Protein AF-A0A2Z5R1P4-F1 (afdb_monomer_lite)

Organism: NCBI:txid172042

Sequence (99 aa):
MVATWLSPVLYSWALVRDTLYPWVFNLFMMNPLTVAVELFHYAFWHPTLTDHDKLAPTSQVVPHLFSFWTPVAIGVSLLTVLIGDFLFRKFEGNFAQEL

pLDDT: mean 91.29, std 9.05, range [55.59, 98.5]

Foldseek 3Di:
DVLCVLAQNPHALVCCCVVHDNVSSVVSLLALVNLVVLVCCVPPVLVVDDPVRCPDPRSDRPPCSPPPSNVSSVVSVVVVVVVVVVVCVVCVVCVVVPD

Structure (mmCIF, N/CA/C/O backbone):
data_AF-A0A2Z5R1P4-F1
#
_entry.id   AF-A0A2Z5R1P4-F1
#
loop_
_atom_site.group_PDB
_atom_site.id
_atom_site.type_symbol
_atom_site.label_atom_id
_atom_site.label_alt_id
_atom_site.label_comp_id
_atom_site.label_asym_id
_atom_site.label_entity_id
_atom_site.label_seq_id
_atom_site.pdbx_PDB_ins_code
_atom_site.Cartn_x
_atom_site.Cartn_y
_atom_site.Cartn_z
_atom_site.occupancy
_atom_site.B_iso_or_equiv
_atom_site.auth_seq_id
_atom_site.auth_comp_id
_atom_site.auth_asym_id
_atom_site.auth_atom_id
_atom_site.pdbx_PDB_model_num
ATOM 1 N N . MET A 1 1 ? 6.285 -9.827 12.040 1.00 55.94 1 MET A N 1
ATOM 2 C CA . MET A 1 1 ? 6.634 -10.834 11.014 1.00 55.94 1 MET A CA 1
ATOM 3 C C . MET A 1 1 ? 5.509 -11.108 10.017 1.00 55.94 1 MET A C 1
ATOM 5 O O . MET A 1 1 ? 5.825 -11.442 8.896 1.00 55.94 1 MET A O 1
ATOM 9 N N . VAL A 1 2 ? 4.217 -10.939 10.342 1.00 65.06 2 VAL A N 1
ATOM 10 C CA . VAL A 1 2 ? 3.127 -11.154 9.357 1.00 65.06 2 VAL A CA 1
ATOM 11 C C . VAL A 1 2 ? 3.074 -10.055 8.280 1.00 65.06 2 VAL A C 1
ATOM 13 O O . VAL A 1 2 ? 2.907 -10.351 7.102 1.00 65.06 2 VAL A O 1
ATOM 16 N N . ALA A 1 3 ? 3.304 -8.791 8.657 1.00 65.62 3 ALA A N 1
ATOM 17 C CA . ALA A 1 3 ? 3.248 -7.652 7.733 1.00 65.62 3 ALA A CA 1
ATOM 18 C C . ALA A 1 3 ? 4.257 -7.731 6.569 1.00 65.62 3 ALA A C 1
ATOM 20 O O . ALA A 1 3 ? 3.944 -7.299 5.468 1.00 65.62 3 ALA A O 1
ATOM 21 N N . THR A 1 4 ? 5.436 -8.328 6.780 1.00 74.31 4 THR A N 1
ATOM 22 C CA . THR A 1 4 ? 6.460 -8.494 5.731 1.00 74.31 4 THR A CA 1
ATOM 23 C C . THR A 1 4 ? 6.059 -9.493 4.649 1.00 74.31 4 THR A C 1
ATOM 25 O O . THR A 1 4 ? 6.607 -9.438 3.556 1.00 74.31 4 THR A O 1
ATOM 28 N N . TRP A 1 5 ? 5.120 -10.400 4.943 1.00 80.38 5 TRP A N 1
ATOM 29 C CA . TRP A 1 5 ? 4.602 -11.378 3.981 1.00 80.38 5 TRP A CA 1
ATOM 30 C C . TRP A 1 5 ? 3.279 -10.943 3.348 1.00 80.38 5 TRP A C 1
ATOM 32 O O . TRP A 1 5 ? 2.992 -11.351 2.230 1.00 80.38 5 TRP A O 1
ATOM 42 N N . LEU A 1 6 ? 2.487 -10.106 4.028 1.00 87.56 6 LEU A N 1
ATOM 43 C CA . LEU A 1 6 ? 1.230 -9.536 3.512 1.00 87.56 6 LEU A CA 1
ATOM 44 C C . LEU A 1 6 ? 1.430 -8.258 2.685 1.00 87.56 6 LEU A C 1
ATOM 46 O O . LEU A 1 6 ? 0.472 -7.551 2.378 1.00 87.56 6 LEU A O 1
ATOM 50 N N . SER A 1 7 ? 2.670 -7.905 2.379 1.00 93.12 7 SER A N 1
ATOM 51 C CA . SER A 1 7 ? 3.036 -6.779 1.523 1.00 93.12 7 SER A CA 1
ATOM 52 C C . SER A 1 7 ? 4.302 -7.159 0.753 1.00 93.12 7 SER A C 1
ATOM 54 O O . SER A 1 7 ? 5.051 -8.018 1.226 1.00 93.12 7 SER A O 1
ATOM 56 N N . PRO A 1 8 ? 4.555 -6.565 -0.422 1.00 93.06 8 PRO A N 1
ATOM 57 C CA . PRO A 1 8 ? 5.576 -7.035 -1.354 1.00 93.06 8 PRO A CA 1
ATOM 58 C C . PRO A 1 8 ? 6.975 -6.557 -0.938 1.00 93.06 8 PRO A C 1
ATOM 60 O O . PRO A 1 8 ? 7.672 -5.906 -1.693 1.00 93.06 8 PRO A O 1
ATOM 63 N N . VAL A 1 9 ? 7.400 -6.839 0.296 1.00 92.62 9 VAL A N 1
ATOM 64 C CA . VAL A 1 9 ? 8.709 -6.398 0.814 1.00 92.62 9 VAL A CA 1
ATOM 65 C C . VAL A 1 9 ? 9.834 -7.325 0.346 1.00 92.62 9 VAL A C 1
ATOM 67 O O . VAL A 1 9 ? 10.946 -6.880 0.089 1.00 92.62 9 VAL A O 1
ATOM 70 N N . LEU A 1 10 ? 9.553 -8.629 0.261 1.00 90.25 10 LEU A N 1
ATOM 71 C CA . LEU A 1 10 ? 10.541 -9.674 -0.053 1.00 90.25 10 LEU A CA 1
ATOM 72 C C . LEU A 1 10 ? 10.330 -10.313 -1.432 1.00 90.25 10 LEU A C 1
ATOM 74 O O . LEU A 1 10 ? 11.105 -11.171 -1.845 1.00 90.25 10 LEU A O 1
ATOM 78 N N . TYR A 1 11 ? 9.258 -9.936 -2.123 1.00 91.00 11 TYR A N 1
ATOM 79 C CA . TYR A 1 11 ? 8.863 -10.479 -3.416 1.00 91.00 11 TYR A CA 1
ATOM 80 C C . TYR A 1 11 ? 8.103 -9.409 -4.208 1.00 91.00 11 TYR A C 1
ATOM 82 O O . TYR A 1 11 ? 7.537 -8.488 -3.628 1.00 91.00 11 TYR A O 1
ATOM 90 N N . SER A 1 12 ? 8.065 -9.541 -5.535 1.00 92.06 12 SER A N 1
ATOM 91 C CA . SER A 1 12 ? 7.347 -8.598 -6.400 1.00 92.06 12 SER A CA 1
ATOM 92 C C . SER A 1 12 ? 5.830 -8.776 -6.299 1.00 92.06 12 SER A C 1
ATOM 94 O O . SER A 1 12 ? 5.332 -9.904 -6.307 1.00 92.06 12 SER A O 1
ATOM 96 N N . TRP A 1 13 ? 5.083 -7.669 -6.305 1.00 93.31 13 TRP A N 1
ATOM 97 C CA . TRP A 1 13 ? 3.618 -7.667 -6.385 1.00 93.31 13 TRP A CA 1
ATOM 98 C C . TRP A 1 13 ? 3.072 -8.506 -7.556 1.00 93.31 13 TRP A C 1
ATOM 100 O O . TRP A 1 13 ? 1.985 -9.079 -7.448 1.00 93.31 13 TRP A O 1
ATOM 110 N N . ALA A 1 14 ? 3.829 -8.619 -8.657 1.00 92.69 14 ALA A N 1
ATOM 111 C CA . ALA A 1 14 ? 3.449 -9.405 -9.828 1.00 92.69 14 ALA A CA 1
ATOM 112 C C . ALA A 1 14 ? 3.278 -10.892 -9.487 1.00 92.69 14 ALA A C 1
ATOM 114 O O . ALA A 1 14 ? 2.375 -11.536 -10.010 1.00 92.69 14 ALA A O 1
ATOM 115 N N . LEU A 1 15 ? 4.055 -11.421 -8.533 1.00 92.69 15 LEU A N 1
ATOM 116 C CA . LEU A 1 15 ? 3.934 -12.813 -8.099 1.00 92.69 15 LEU A CA 1
ATOM 117 C C . LEU A 1 15 ? 2.543 -13.104 -7.516 1.00 92.69 15 LEU A C 1
ATOM 119 O O . LEU A 1 15 ? 1.975 -14.160 -7.781 1.00 92.69 15 LEU A O 1
ATOM 123 N N . VAL A 1 16 ? 1.967 -12.157 -6.768 1.00 93.38 16 VAL A N 1
ATOM 124 C CA . VAL A 1 16 ? 0.610 -12.279 -6.208 1.00 93.38 16 VAL A CA 1
ATOM 125 C C . VAL A 1 16 ? -0.432 -12.247 -7.323 1.00 93.38 16 VAL A C 1
ATOM 127 O O . VAL A 1 16 ? -1.331 -13.085 -7.327 1.00 93.38 16 VAL A O 1
ATOM 130 N N . ARG A 1 17 ? -0.295 -11.318 -8.280 1.00 93.38 17 ARG A N 1
ATOM 131 C CA . ARG A 1 17 ? -1.184 -11.216 -9.450 1.00 93.38 17 ARG A CA 1
ATOM 132 C C . ARG A 1 17 ? -1.165 -12.496 -10.290 1.00 93.38 17 ARG A C 1
ATOM 134 O O . ARG A 1 17 ? -2.220 -12.937 -10.729 1.00 93.38 17 ARG A O 1
ATOM 141 N N . ASP A 1 18 ? 0.022 -13.055 -10.512 1.00 93.69 18 ASP A N 1
ATOM 142 C CA . ASP A 1 18 ? 0.237 -14.129 -11.485 1.00 93.69 18 ASP A CA 1
ATOM 143 C C . ASP A 1 18 ? 0.017 -15.528 -10.885 1.00 93.69 18 ASP A C 1
ATOM 145 O O . ASP A 1 18 ? -0.287 -16.469 -11.615 1.00 93.69 18 ASP A O 1
ATOM 149 N N . THR A 1 19 ? 0.141 -15.675 -9.560 1.00 94.56 19 THR A N 1
ATOM 150 C CA . THR A 1 19 ? 0.019 -16.978 -8.877 1.00 94.56 19 THR A CA 1
ATOM 151 C C . THR A 1 19 ? -1.349 -17.189 -8.226 1.00 94.56 19 THR A C 1
ATOM 153 O O . THR A 1 19 ? -1.788 -18.329 -8.077 1.00 94.56 19 THR A O 1
ATOM 156 N N . LEU A 1 20 ? -2.022 -16.118 -7.793 1.00 94.38 20 LEU A N 1
ATOM 157 C CA . LEU A 1 20 ? -3.271 -16.205 -7.031 1.00 94.38 20 LEU A CA 1
ATOM 158 C C . LEU A 1 20 ? -4.480 -15.739 -7.846 1.00 94.38 20 LEU A C 1
ATOM 160 O O . LEU A 1 20 ? -4.375 -15.220 -8.953 1.00 94.38 20 LEU A O 1
ATOM 164 N N . T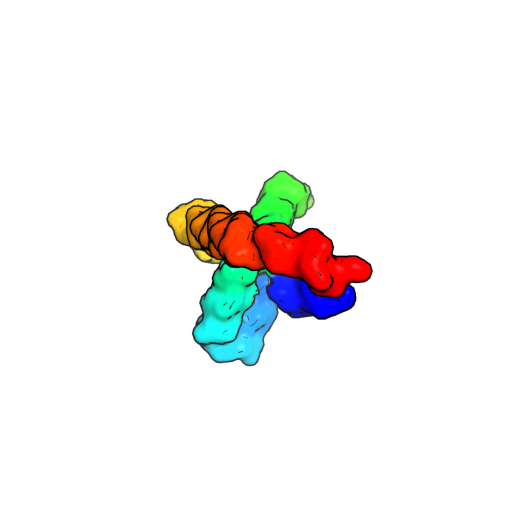YR A 1 21 ? -5.670 -15.927 -7.275 1.00 95.75 21 TYR A N 1
ATOM 165 C CA . TYR A 1 21 ? -6.908 -15.477 -7.899 1.00 95.75 21 TYR A CA 1
ATOM 166 C C . TYR A 1 21 ? -6.967 -13.941 -7.999 1.00 95.75 21 TYR A C 1
ATOM 168 O O . TYR A 1 21 ? -6.553 -13.257 -7.058 1.00 95.75 21 TYR A O 1
ATOM 176 N N . PRO A 1 22 ? -7.586 -13.371 -9.052 1.00 92.69 22 PRO A N 1
ATOM 177 C CA . PRO A 1 22 ? -7.620 -11.919 -9.265 1.00 92.69 22 PRO A CA 1
ATOM 178 C C . PRO A 1 22 ? -8.181 -11.102 -8.091 1.00 92.69 22 PRO A C 1
ATOM 180 O O . PRO A 1 22 ? -7.713 -10.003 -7.805 1.00 92.69 22 PRO A O 1
ATOM 183 N N . TRP A 1 23 ? -9.167 -11.639 -7.366 1.00 95.19 23 TRP A N 1
ATOM 184 C CA . TRP A 1 23 ? -9.744 -10.959 -6.203 1.00 95.19 23 TRP A CA 1
ATOM 185 C C . TRP A 1 23 ? -8.763 -10.858 -5.025 1.00 95.19 23 TRP A C 1
ATOM 187 O O . TRP A 1 23 ? -8.836 -9.901 -4.256 1.00 95.19 23 TRP A O 1
ATOM 197 N N . VAL A 1 24 ? -7.822 -11.803 -4.905 1.00 95.06 24 VAL A N 1
ATOM 198 C CA . VAL A 1 24 ? -6.789 -11.791 -3.859 1.00 95.06 24 VAL A CA 1
ATOM 199 C C . VAL A 1 24 ? -5.829 -10.633 -4.090 1.00 95.06 24 VAL A C 1
ATOM 201 O O . VAL A 1 24 ? -5.477 -9.941 -3.140 1.00 95.06 24 VAL A O 1
ATOM 204 N N . PHE A 1 25 ? -5.468 -10.364 -5.346 1.00 94.12 25 PHE A N 1
ATOM 205 C CA . PHE A 1 25 ? -4.646 -9.207 -5.691 1.00 94.12 25 PHE A CA 1
ATOM 206 C C . PHE A 1 25 ? -5.323 -7.883 -5.307 1.00 94.12 25 PHE A C 1
ATOM 208 O O . PHE A 1 25 ? -4.679 -6.995 -4.750 1.00 94.12 25 PHE A O 1
ATOM 215 N N . ASN A 1 26 ? -6.635 -7.763 -5.526 1.00 94.50 26 ASN A N 1
ATOM 216 C CA . ASN A 1 26 ? -7.371 -6.563 -5.127 1.00 94.50 26 ASN A CA 1
ATOM 217 C C . ASN A 1 26 ? -7.383 -6.378 -3.604 1.00 94.50 26 ASN A C 1
ATOM 219 O O . ASN A 1 26 ? -7.165 -5.269 -3.127 1.00 94.50 26 ASN A O 1
ATOM 223 N N . LEU A 1 27 ? -7.587 -7.448 -2.830 1.00 94.44 27 LEU A N 1
ATOM 224 C CA . LEU A 1 27 ? -7.491 -7.378 -1.366 1.00 94.44 27 LEU A CA 1
ATOM 225 C C . LEU A 1 27 ? -6.076 -7.046 -0.891 1.00 94.44 27 LEU A C 1
ATOM 227 O O . LEU A 1 27 ? -5.911 -6.282 0.057 1.00 94.44 27 LEU A O 1
ATOM 231 N N . PHE A 1 28 ? -5.066 -7.595 -1.560 1.00 94.19 28 PHE A N 1
ATOM 232 C CA . PHE A 1 28 ? -3.666 -7.294 -1.292 1.00 94.19 28 PHE A CA 1
ATOM 233 C C . PHE A 1 28 ? -3.380 -5.798 -1.481 1.00 94.19 28 PHE A C 1
ATOM 235 O O . PHE A 1 28 ? -2.817 -5.169 -0.593 1.00 94.19 28 PHE A O 1
ATOM 242 N N . MET A 1 29 ? -3.863 -5.196 -2.570 1.00 96.06 29 MET A N 1
ATOM 243 C CA . MET A 1 29 ? -3.709 -3.759 -2.829 1.00 96.06 29 MET A CA 1
ATOM 244 C C . MET A 1 29 ? -4.607 -2.859 -1.960 1.00 96.06 29 MET A C 1
ATOM 246 O O . MET A 1 29 ? -4.282 -1.693 -1.756 1.00 96.06 29 MET A O 1
ATOM 250 N N . MET A 1 30 ? -5.697 -3.380 -1.386 1.00 95.69 30 MET A N 1
ATOM 251 C CA . MET A 1 30 ? -6.506 -2.651 -0.393 1.00 95.69 30 MET A CA 1
ATOM 252 C C . MET A 1 30 ? -5.781 -2.448 0.946 1.00 95.69 30 MET A C 1
ATOM 254 O O . MET A 1 30 ? -6.185 -1.594 1.736 1.00 95.69 30 MET A O 1
ATOM 258 N N . ASN A 1 31 ? -4.716 -3.206 1.220 1.00 95.12 31 ASN A N 1
ATOM 259 C CA . ASN A 1 31 ? -3.860 -2.972 2.376 1.00 95.12 31 ASN A CA 1
ATOM 260 C C . ASN A 1 31 ? -3.018 -1.696 2.150 1.00 95.12 31 ASN A C 1
ATOM 262 O O . ASN A 1 31 ? -2.122 -1.706 1.301 1.00 95.12 31 ASN A O 1
ATOM 266 N N . PRO A 1 32 ? -3.211 -0.612 2.929 1.00 95.88 32 PRO A N 1
ATOM 267 C CA . PRO A 1 32 ? -2.481 0.638 2.713 1.00 95.88 32 PRO A CA 1
ATOM 268 C C . PRO A 1 32 ? -0.958 0.487 2.864 1.00 95.88 32 PRO A C 1
ATOM 270 O O . PRO A 1 32 ? -0.209 1.230 2.231 1.00 95.88 32 PRO A O 1
ATOM 273 N N . LEU A 1 33 ? -0.479 -0.505 3.628 1.00 95.44 33 LEU A N 1
ATOM 274 C CA . LEU A 1 33 ? 0.954 -0.810 3.720 1.00 95.44 33 LEU A CA 1
ATOM 275 C C . LEU A 1 33 ? 1.525 -1.350 2.405 1.00 95.44 33 LEU A C 1
ATOM 277 O O . LEU A 1 33 ? 2.659 -1.028 2.063 1.00 95.44 33 LEU A O 1
ATOM 281 N N . THR A 1 34 ? 0.750 -2.133 1.653 1.00 96.19 34 THR A N 1
ATOM 282 C CA . THR A 1 34 ? 1.176 -2.642 0.341 1.00 96.19 34 THR A CA 1
ATOM 283 C C . THR A 1 34 ? 1.385 -1.496 -0.639 1.00 96.19 34 THR A C 1
ATOM 285 O O . THR A 1 34 ? 2.435 -1.414 -1.271 1.00 96.19 34 THR A O 1
ATOM 288 N N . VAL A 1 35 ? 0.434 -0.562 -0.698 1.00 97.38 35 VAL A N 1
ATOM 289 C CA . VAL A 1 35 ? 0.548 0.625 -1.556 1.00 97.38 35 VAL A CA 1
ATOM 290 C C . VAL A 1 35 ? 1.720 1.507 -1.126 1.00 97.38 35 VAL A C 1
ATOM 292 O O . VAL A 1 35 ? 2.457 1.995 -1.979 1.00 97.38 35 VAL A O 1
ATOM 295 N N . ALA A 1 36 ? 1.947 1.672 0.181 1.00 96.81 36 ALA A N 1
ATOM 296 C CA . ALA A 1 36 ? 3.104 2.410 0.678 1.00 96.81 36 ALA A CA 1
ATOM 297 C C . ALA A 1 36 ? 4.426 1.784 0.203 1.00 96.81 36 ALA A C 1
ATOM 299 O O . ALA A 1 36 ? 5.262 2.496 -0.346 1.00 96.81 36 ALA A O 1
ATOM 300 N N . VAL A 1 37 ? 4.603 0.466 0.344 1.00 95.88 37 VAL A N 1
ATOM 301 C CA . VAL A 1 37 ? 5.812 -0.243 -0.119 1.00 95.88 37 VAL A CA 1
ATOM 302 C C . VAL A 1 37 ? 6.042 -0.038 -1.618 1.00 95.88 37 VAL A C 1
ATOM 304 O O . VAL A 1 37 ? 7.154 0.284 -2.027 1.00 95.88 37 VAL A O 1
ATOM 307 N N . GLU A 1 38 ? 4.995 -0.127 -2.434 1.00 96.38 38 GLU A N 1
ATOM 308 C CA . GLU A 1 38 ? 5.107 0.096 -3.881 1.00 96.38 38 GLU A CA 1
ATOM 309 C C . GLU A 1 38 ? 5.440 1.554 -4.237 1.00 96.38 38 GLU A C 1
ATOM 311 O O . GLU A 1 38 ? 6.211 1.809 -5.164 1.00 96.38 38 GLU A O 1
ATOM 316 N N . LEU A 1 39 ? 4.952 2.529 -3.464 1.00 97.50 39 LEU A N 1
ATOM 317 C CA . LEU A 1 39 ? 5.387 3.923 -3.596 1.00 97.50 39 LEU A CA 1
ATOM 318 C C . LEU A 1 39 ? 6.864 4.101 -3.221 1.00 97.50 39 LEU A C 1
ATOM 320 O O . LEU A 1 39 ? 7.558 4.876 -3.877 1.00 97.50 39 LEU A O 1
ATOM 324 N N . PHE A 1 40 ? 7.369 3.369 -2.223 1.00 96.19 40 PHE A N 1
ATOM 325 C CA . PHE A 1 40 ? 8.800 3.342 -1.904 1.00 96.19 40 PHE A CA 1
ATOM 326 C C . PHE A 1 40 ? 9.618 2.709 -3.036 1.00 96.19 40 PHE A C 1
ATOM 328 O O . PHE A 1 40 ? 10.634 3.281 -3.438 1.00 96.19 40 PHE A O 1
ATOM 335 N N . HIS A 1 41 ? 9.170 1.582 -3.595 1.00 94.75 41 HIS A N 1
ATOM 336 C CA . HIS A 1 41 ? 9.805 0.974 -4.766 1.00 94.75 41 HIS A CA 1
ATOM 337 C C . HIS A 1 41 ? 9.869 1.956 -5.933 1.00 94.75 41 HIS A C 1
ATOM 339 O O . HIS A 1 41 ? 10.929 2.131 -6.531 1.00 94.75 41 HIS A O 1
ATOM 345 N N . TYR A 1 42 ? 8.773 2.660 -6.213 1.00 95.62 42 TYR A N 1
ATOM 346 C CA . TYR A 1 42 ? 8.751 3.680 -7.252 1.00 95.62 42 TYR A CA 1
ATOM 347 C C . TYR A 1 42 ? 9.690 4.856 -6.949 1.00 95.62 42 TYR A C 1
ATOM 349 O O . TYR A 1 42 ? 10.444 5.276 -7.820 1.00 95.62 42 TYR A O 1
ATOM 357 N N . ALA A 1 43 ? 9.638 5.421 -5.742 1.00 96.69 43 ALA A N 1
ATOM 358 C CA . ALA A 1 43 ? 10.351 6.658 -5.432 1.00 96.69 43 ALA A CA 1
ATOM 359 C C . ALA A 1 43 ? 11.863 6.450 -5.286 1.00 96.69 43 ALA A C 1
ATOM 361 O O . ALA A 1 43 ? 12.638 7.318 -5.684 1.00 96.69 43 ALA A O 1
ATOM 362 N N . PHE A 1 44 ? 12.279 5.315 -4.721 1.00 95.38 44 PHE A N 1
ATOM 363 C CA . PHE A 1 44 ? 13.671 5.088 -4.338 1.00 95.38 44 PHE A CA 1
ATOM 364 C C . PHE A 1 44 ? 14.386 4.044 -5.199 1.00 95.38 44 PHE A C 1
ATOM 366 O O . PHE A 1 44 ? 15.561 4.238 -5.492 1.00 95.38 44 PHE A O 1
ATOM 373 N N . TRP A 1 45 ? 13.713 2.974 -5.641 1.00 91.56 45 TRP A N 1
ATOM 374 C CA . TRP A 1 45 ? 14.357 1.889 -6.402 1.00 91.56 45 TRP A CA 1
ATOM 375 C C . TRP A 1 45 ? 14.201 2.030 -7.912 1.00 91.56 45 TRP A C 1
ATOM 377 O O . TRP A 1 45 ? 15.155 1.830 -8.653 1.00 91.56 45 TRP A O 1
ATOM 387 N N . HIS A 1 46 ? 13.022 2.396 -8.403 1.00 93.62 46 HIS A N 1
ATOM 388 C CA . HIS A 1 46 ? 12.789 2.507 -9.841 1.00 93.62 46 HIS A CA 1
ATOM 389 C C . HIS A 1 46 ? 13.779 3.459 -10.557 1.00 93.62 46 HIS A C 1
ATOM 391 O O . HIS A 1 46 ? 14.215 3.128 -11.663 1.00 93.62 46 HIS A O 1
ATOM 397 N N . PRO A 1 47 ? 14.219 4.592 -9.964 1.00 94.56 47 PRO A N 1
ATOM 398 C CA . PRO A 1 47 ? 15.227 5.459 -10.576 1.00 94.56 47 PRO A CA 1
ATOM 399 C C . PRO A 1 47 ? 16.633 4.848 -10.647 1.00 94.56 47 PRO A C 1
ATOM 401 O O . PRO A 1 47 ? 17.451 5.332 -11.424 1.00 94.56 47 PRO A O 1
ATOM 404 N N . THR A 1 48 ? 16.935 3.809 -9.859 1.00 94.06 48 THR A N 1
ATOM 405 C CA . THR A 1 48 ? 18.254 3.152 -9.866 1.00 94.06 48 THR A CA 1
ATOM 406 C C . THR A 1 48 ? 18.379 2.083 -10.950 1.00 94.06 48 THR A C 1
ATOM 408 O O . THR A 1 48 ? 19.453 1.515 -11.120 1.00 94.06 48 THR A O 1
ATOM 411 N N . LEU A 1 49 ? 17.289 1.773 -11.655 1.00 93.12 49 LEU A N 1
ATOM 412 C CA . LEU A 1 49 ? 17.251 0.759 -12.704 1.00 93.12 49 LEU A CA 1
ATOM 413 C C . LEU A 1 49 ? 17.764 1.317 -14.033 1.00 93.12 49 LEU A C 1
ATOM 415 O O . LEU A 1 49 ? 17.399 2.428 -14.437 1.00 93.12 49 LEU A O 1
ATOM 419 N N . THR A 1 50 ? 18.546 0.515 -14.759 1.00 94.44 50 THR A N 1
ATOM 420 C CA . THR A 1 50 ? 18.864 0.822 -16.159 1.00 94.44 50 THR A CA 1
ATOM 421 C C . THR A 1 50 ? 17.615 0.679 -17.031 1.00 94.44 50 THR A C 1
ATOM 423 O O . THR A 1 50 ? 16.628 0.054 -16.639 1.00 94.44 50 THR A O 1
ATOM 426 N N . ASP A 1 51 ? 17.633 1.235 -18.244 1.00 90.88 51 ASP A N 1
ATOM 427 C CA . ASP A 1 51 ? 16.490 1.092 -19.156 1.00 90.88 51 ASP A CA 1
ATOM 428 C C . ASP A 1 51 ? 16.235 -0.364 -19.555 1.00 90.88 51 ASP A C 1
ATOM 430 O O . ASP A 1 51 ? 15.086 -0.749 -19.752 1.00 90.88 51 ASP A O 1
ATOM 434 N N . HIS A 1 52 ? 17.287 -1.187 -19.603 1.00 90.94 52 HIS A N 1
ATOM 435 C CA . HIS A 1 52 ? 17.151 -2.628 -19.790 1.00 90.94 52 HIS A CA 1
ATOM 436 C C . HIS A 1 52 ? 16.475 -3.289 -18.581 1.00 90.94 52 HIS A C 1
A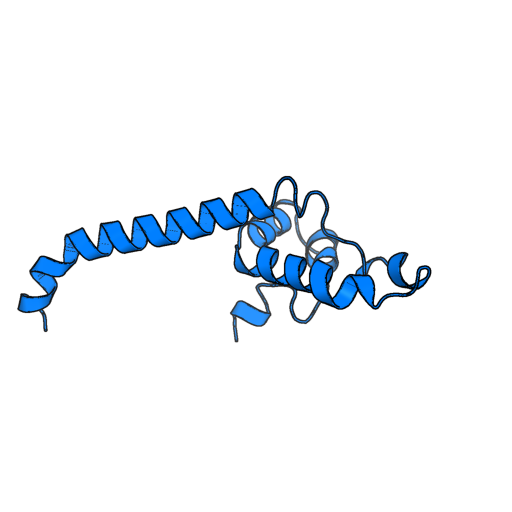TOM 438 O O . HIS A 1 52 ? 15.561 -4.092 -18.757 1.00 90.94 52 HIS A O 1
ATOM 444 N N . ASP A 1 53 ? 16.871 -2.924 -17.357 1.00 89.88 53 ASP A N 1
ATOM 445 C CA . ASP A 1 53 ? 16.307 -3.519 -16.141 1.00 89.88 53 ASP A CA 1
ATOM 446 C C . ASP A 1 53 ? 14.819 -3.218 -15.995 1.00 89.88 53 ASP A C 1
ATOM 448 O O . ASP A 1 53 ? 14.074 -4.100 -15.587 1.00 89.88 53 ASP A O 1
ATOM 452 N N . LYS A 1 54 ? 14.361 -2.024 -16.397 1.00 87.19 54 LYS A N 1
ATOM 453 C CA . LYS A 1 54 ? 12.938 -1.634 -16.356 1.00 87.19 54 LYS A CA 1
ATOM 454 C C . LYS A 1 54 ? 12.032 -2.538 -17.200 1.00 87.19 54 LYS A C 1
ATOM 456 O O . LYS A 1 54 ? 10.831 -2.592 -16.936 1.00 87.19 54 LYS A O 1
ATOM 461 N N . LEU A 1 55 ? 12.580 -3.246 -18.191 1.00 86.56 55 LEU A N 1
ATOM 462 C CA . LEU A 1 55 ? 11.834 -4.196 -19.023 1.00 86.56 55 LEU A CA 1
ATOM 463 C C . LEU A 1 55 ? 11.532 -5.510 -18.290 1.00 86.56 55 LEU A C 1
ATOM 465 O O . LEU A 1 55 ? 10.672 -6.272 -18.740 1.00 86.56 55 LEU A O 1
ATOM 469 N N . ALA A 1 56 ? 12.216 -5.794 -17.177 1.00 86.44 56 ALA A N 1
ATOM 470 C CA . ALA A 1 56 ? 11.975 -7.005 -16.413 1.00 86.44 56 ALA A CA 1
ATOM 471 C C . ALA A 1 56 ? 10.550 -7.001 -15.816 1.00 86.44 56 ALA A C 1
ATOM 473 O O . ALA A 1 56 ? 10.071 -5.978 -15.323 1.00 86.44 56 ALA A O 1
ATOM 474 N N . PRO A 1 57 ? 9.850 -8.149 -15.781 1.00 80.12 57 PRO A N 1
ATOM 475 C CA . PRO A 1 57 ? 8.527 -8.231 -15.158 1.00 80.12 57 PRO A CA 1
ATOM 476 C C . PRO A 1 57 ? 8.520 -7.805 -13.682 1.00 80.12 57 PRO A C 1
ATOM 478 O O . PRO A 1 57 ? 7.537 -7.260 -13.192 1.00 80.12 57 PRO A O 1
ATOM 481 N N . THR A 1 58 ? 9.632 -8.021 -12.975 1.00 81.38 58 THR A N 1
ATOM 482 C CA . THR A 1 58 ? 9.783 -7.733 -11.542 1.00 81.38 58 THR A CA 1
ATOM 483 C C . THR A 1 58 ? 9.964 -6.253 -11.218 1.00 81.38 58 THR A C 1
ATOM 485 O O . THR A 1 58 ? 9.737 -5.868 -10.075 1.00 81.38 58 THR A O 1
ATOM 488 N N . SER A 1 59 ? 10.372 -5.436 -12.191 1.00 84.38 59 SER A N 1
ATOM 489 C CA . SER A 1 59 ? 10.583 -3.989 -12.043 1.00 84.38 59 SER A CA 1
ATOM 490 C C . SER A 1 59 ? 9.388 -3.154 -12.496 1.00 84.38 59 SER A C 1
ATOM 492 O O . SER A 1 59 ? 9.456 -1.925 -12.479 1.00 84.38 59 SER A O 1
ATOM 494 N N . GLN A 1 60 ? 8.305 -3.797 -12.938 1.00 88.56 60 GLN A N 1
ATOM 495 C CA . GLN A 1 60 ? 7.112 -3.091 -13.382 1.00 88.56 60 GLN A CA 1
ATOM 496 C C . GLN A 1 60 ? 6.454 -2.359 -12.214 1.00 88.56 60 GLN A C 1
ATOM 498 O O . GLN A 1 60 ? 6.256 -2.917 -11.135 1.00 88.56 60 GLN A O 1
ATOM 503 N N . VAL A 1 61 ? 6.059 -1.113 -12.458 1.00 93.12 61 VAL A N 1
ATOM 504 C CA . VAL A 1 61 ? 5.238 -0.344 -11.521 1.00 93.12 61 VAL A CA 1
ATOM 505 C C . VAL A 1 61 ? 3.812 -0.888 -11.554 1.00 93.12 61 VAL A C 1
ATOM 507 O O . VAL A 1 61 ? 3.279 -1.178 -12.629 1.00 93.12 61 VAL A O 1
ATOM 510 N N . VAL A 1 62 ? 3.181 -1.001 -10.385 1.00 95.06 62 VAL A N 1
ATOM 511 C CA . VAL A 1 62 ? 1.778 -1.420 -10.279 1.00 95.06 62 VAL A CA 1
ATOM 512 C C . VAL A 1 62 ? 0.889 -0.534 -11.169 1.00 95.06 62 VAL A C 1
ATOM 514 O O . VAL A 1 62 ? 0.938 0.699 -11.065 1.00 95.06 62 VAL A O 1
ATOM 517 N N . PRO A 1 63 ? 0.035 -1.121 -12.026 1.00 94.56 63 PRO A N 1
ATOM 518 C CA . PRO A 1 63 ? -0.919 -0.360 -12.820 1.00 94.56 63 PRO A CA 1
ATOM 519 C C . PRO A 1 63 ? -1.807 0.521 -11.942 1.00 94.56 63 PRO A C 1
ATOM 521 O O . PRO A 1 63 ? -2.346 0.074 -10.931 1.00 94.56 63 PRO A O 1
ATOM 524 N N . HIS A 1 64 ? -1.978 1.780 -12.347 1.00 96.50 64 HIS A N 1
ATOM 525 C CA . HIS A 1 64 ? -2.788 2.765 -11.623 1.00 96.50 64 HIS A CA 1
ATOM 526 C C . HIS A 1 64 ? -2.352 3.010 -10.166 1.00 96.50 64 HIS A C 1
ATOM 528 O O . HIS A 1 64 ? -3.174 3.440 -9.354 1.00 96.50 64 HIS A O 1
ATOM 534 N N . LEU A 1 65 ? -1.070 2.784 -9.834 1.00 97.00 65 LEU A N 1
ATOM 535 C CA . LEU A 1 65 ? -0.525 3.034 -8.495 1.00 97.00 65 LEU A CA 1
ATOM 536 C C . LEU A 1 65 ? -0.908 4.432 -7.993 1.00 97.00 65 LEU A C 1
ATOM 538 O O . LEU A 1 65 ? -1.541 4.561 -6.955 1.00 97.00 65 LEU A O 1
ATOM 542 N N . PHE A 1 66 ? -0.622 5.469 -8.783 1.00 97.88 66 PHE A N 1
ATOM 543 C CA . PHE A 1 66 ? -0.910 6.856 -8.411 1.00 97.88 66 PHE A CA 1
ATOM 544 C C . PHE A 1 66 ? -2.374 7.254 -8.566 1.00 97.88 66 PHE A C 1
ATOM 546 O O . PHE A 1 66 ? -2.917 7.935 -7.702 1.00 97.88 66 PHE A O 1
ATOM 553 N N . SER A 1 67 ? -3.007 6.883 -9.682 1.00 97.94 67 SER A N 1
ATOM 554 C CA . SER A 1 67 ? -4.337 7.394 -10.029 1.00 97.94 67 SER A CA 1
ATOM 555 C C . SER A 1 67 ? -5.470 6.701 -9.279 1.00 97.94 67 SER A C 1
ATOM 557 O O . SER A 1 67 ? -6.540 7.289 -9.143 1.00 97.94 67 SER A O 1
ATOM 559 N N . PHE A 1 68 ? -5.255 5.474 -8.800 1.00 97.94 68 PHE A N 1
ATOM 560 C CA . PHE A 1 68 ? -6.289 4.675 -8.149 1.00 97.94 68 PHE A CA 1
ATOM 561 C C . PHE A 1 68 ? -5.858 4.187 -6.765 1.00 97.94 68 PHE A C 1
ATOM 563 O O . PHE A 1 68 ? -6.501 4.523 -5.770 1.00 97.94 68 PHE A O 1
ATOM 570 N N . TRP A 1 69 ? -4.751 3.449 -6.672 1.00 98.06 69 TRP A N 1
ATOM 571 C CA . TRP A 1 69 ? -4.384 2.770 -5.425 1.00 98.06 69 TRP A CA 1
ATOM 572 C C . TRP A 1 69 ? -3.909 3.7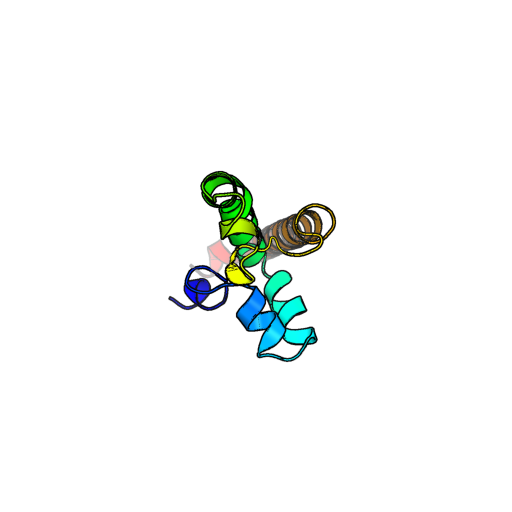19 -4.324 1.00 98.06 69 TRP A C 1
ATOM 574 O O . TRP A 1 69 ? -4.282 3.529 -3.169 1.00 98.06 69 TRP A O 1
ATOM 584 N N . THR A 1 70 ? -3.167 4.778 -4.654 1.00 98.38 70 THR A N 1
ATOM 585 C CA . THR A 1 70 ? -2.750 5.794 -3.676 1.00 98.38 70 THR A CA 1
ATOM 586 C C . THR A 1 70 ? -3.950 6.503 -3.033 1.00 98.38 70 THR A C 1
ATOM 588 O O . THR A 1 70 ? -4.024 6.513 -1.802 1.00 98.38 70 THR A O 1
ATOM 591 N N . PRO A 1 71 ? -4.933 7.037 -3.790 1.00 98.38 71 PRO A N 1
ATOM 592 C CA . PRO A 1 71 ? -6.168 7.562 -3.206 1.00 98.38 71 PRO A CA 1
ATOM 593 C C . PRO A 1 71 ? -6.915 6.553 -2.326 1.00 98.38 71 PRO A C 1
ATOM 595 O O . PRO A 1 71 ? -7.362 6.910 -1.236 1.00 98.38 71 PRO A O 1
ATOM 598 N N . VAL A 1 72 ? -7.019 5.292 -2.763 1.00 98.25 72 VAL A N 1
ATOM 599 C CA . VAL A 1 72 ? -7.668 4.222 -1.987 1.00 98.25 72 VAL A CA 1
ATOM 600 C C . VAL A 1 72 ? -6.937 3.978 -0.667 1.00 98.25 72 VAL A C 1
ATOM 602 O O . VAL A 1 72 ? -7.577 3.964 0.382 1.00 98.25 72 VAL A O 1
ATOM 605 N N . ALA A 1 73 ? -5.608 3.855 -0.683 1.00 98.12 73 ALA A N 1
ATOM 606 C CA . ALA A 1 73 ? -4.805 3.640 0.518 1.00 98.12 73 ALA A CA 1
ATOM 607 C C . ALA A 1 73 ? -4.922 4.801 1.514 1.00 98.12 73 ALA A C 1
ATOM 609 O O . ALA A 1 73 ? -5.048 4.567 2.720 1.00 98.12 73 ALA A O 1
ATOM 610 N N . ILE A 1 74 ? -4.936 6.045 1.023 1.00 98.50 74 ILE A N 1
ATOM 611 C CA . ILE A 1 74 ? -5.190 7.228 1.855 1.00 98.50 74 ILE A CA 1
ATOM 612 C C . ILE A 1 74 ? -6.593 7.143 2.466 1.00 98.50 74 ILE A C 1
ATOM 614 O O . ILE A 1 74 ? -6.735 7.298 3.678 1.00 98.50 74 ILE A O 1
ATOM 618 N N . GLY A 1 75 ? -7.612 6.835 1.659 1.00 98.38 75 GLY A N 1
ATOM 619 C CA . GLY A 1 75 ? -8.990 6.674 2.122 1.00 98.38 75 GLY A CA 1
ATOM 620 C C . GLY A 1 75 ? -9.128 5.609 3.211 1.00 98.38 75 GLY A C 1
ATOM 621 O O . GLY A 1 75 ? -9.669 5.894 4.276 1.00 98.38 75 GLY A O 1
ATOM 622 N N . VAL A 1 76 ? -8.580 4.411 2.995 1.00 97.69 76 VAL A N 1
ATOM 623 C CA . VAL A 1 76 ? -8.602 3.308 3.973 1.00 97.69 76 VAL A CA 1
ATOM 624 C C . VAL A 1 76 ? -7.860 3.689 5.256 1.00 97.69 76 VAL A C 1
ATOM 626 O O . VAL A 1 76 ? -8.352 3.417 6.352 1.00 97.69 76 VAL A O 1
ATOM 629 N N . SER A 1 77 ? -6.710 4.358 5.145 1.00 97.94 77 SER A N 1
ATOM 630 C CA . SER A 1 77 ? -5.934 4.807 6.309 1.00 97.94 77 SER A CA 1
ATOM 631 C C . SER A 1 77 ? -6.707 5.834 7.137 1.00 97.94 77 SER A C 1
ATOM 633 O O . SER A 1 77 ? -6.830 5.678 8.352 1.00 97.94 77 SER A O 1
ATOM 635 N N . LEU A 1 78 ? -7.286 6.848 6.486 1.00 98.50 78 LEU A N 1
ATOM 636 C CA . LEU A 1 78 ? -8.107 7.861 7.149 1.00 98.50 78 LEU A CA 1
ATOM 637 C C . LEU A 1 78 ? -9.340 7.240 7.803 1.00 98.50 78 LEU A C 1
ATOM 639 O O . LEU A 1 78 ? -9.608 7.520 8.966 1.00 98.50 78 LEU A O 1
ATOM 643 N N . 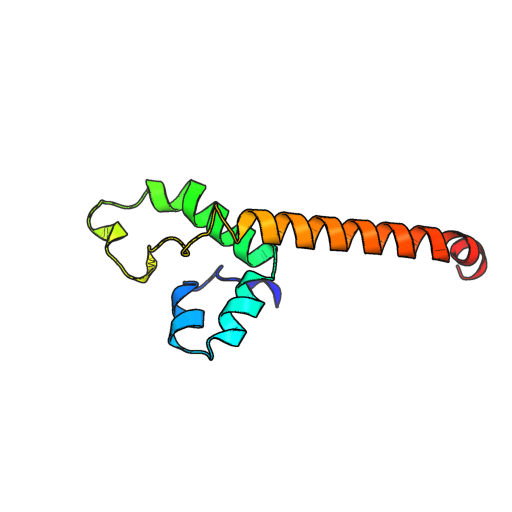LEU A 1 79 ? -1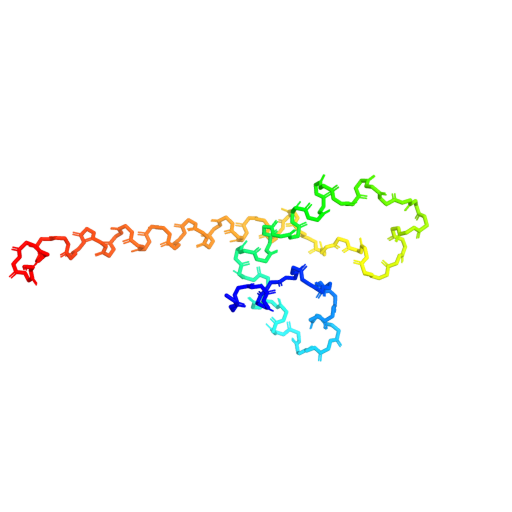0.056 6.358 7.099 1.00 98.19 79 LEU A N 1
ATOM 644 C CA . LEU A 1 79 ? -11.206 5.645 7.659 1.00 98.19 79 LEU A CA 1
ATOM 645 C C . LEU A 1 79 ? -10.816 4.837 8.897 1.00 98.19 79 LEU A C 1
ATOM 647 O O . LEU A 1 79 ? -11.523 4.883 9.898 1.00 98.19 79 LEU A O 1
ATOM 651 N N . THR A 1 80 ? -9.675 4.148 8.856 1.00 97.25 80 THR A N 1
ATOM 652 C CA . THR A 1 80 ? -9.171 3.372 9.997 1.00 97.25 80 THR A CA 1
ATOM 653 C C . THR A 1 80 ? -8.912 4.271 11.206 1.00 97.25 80 THR A C 1
ATOM 655 O O . THR A 1 80 ? -9.350 3.951 12.310 1.00 97.25 80 THR A O 1
ATOM 658 N N . VAL A 1 81 ? -8.260 5.422 11.002 1.00 97.81 81 VAL A N 1
ATOM 659 C CA . VAL A 1 81 ? -7.998 6.397 12.073 1.00 97.81 81 VAL A CA 1
ATOM 660 C C . VAL A 1 81 ? -9.298 6.987 12.618 1.00 97.81 81 VAL A C 1
ATOM 662 O O . VAL A 1 81 ? -9.473 7.037 13.830 1.00 97.81 81 VAL A O 1
ATOM 665 N N . LEU A 1 82 ? -10.225 7.392 11.748 1.00 98.38 82 LEU A N 1
ATOM 666 C CA . LEU A 1 82 ? -11.503 7.984 12.152 1.00 98.38 82 LEU A CA 1
ATOM 667 C C . LEU A 1 82 ? -12.371 6.996 12.936 1.00 98.38 82 LEU A C 1
ATOM 669 O O . LEU A 1 82 ? -12.968 7.372 13.942 1.00 98.38 82 LEU A O 1
ATOM 673 N N . ILE A 1 83 ? -12.425 5.732 12.507 1.00 98.12 83 ILE A N 1
ATOM 674 C CA . ILE A 1 83 ? -13.131 4.672 13.236 1.00 98.12 83 ILE A CA 1
ATOM 675 C C . ILE A 1 83 ? -12.459 4.434 14.591 1.00 98.12 83 ILE A C 1
ATOM 677 O O . ILE A 1 83 ? -13.155 4.332 15.598 1.00 98.12 83 ILE A O 1
ATOM 681 N N . GLY A 1 84 ? -11.125 4.379 14.628 1.00 96.94 84 GLY A N 1
ATOM 682 C CA . GLY A 1 84 ? -10.362 4.227 15.866 1.00 96.94 84 GLY A CA 1
ATOM 683 C C . GLY A 1 84 ? -10.633 5.353 16.864 1.00 96.94 84 GLY A C 1
ATOM 684 O O . GLY A 1 84 ? -10.987 5.073 18.006 1.00 96.94 84 GLY A O 1
ATOM 685 N N . ASP A 1 85 ? -10.542 6.610 16.423 1.00 97.06 85 ASP A N 1
ATOM 686 C CA . ASP A 1 85 ? -10.818 7.797 17.246 1.00 97.06 85 ASP A CA 1
ATOM 687 C C . ASP A 1 85 ? -12.275 7.824 17.729 1.00 97.06 85 ASP A C 1
ATOM 689 O O . ASP A 1 85 ? -12.541 8.036 18.912 1.00 97.06 85 ASP A O 1
ATOM 693 N N . PHE A 1 86 ? -13.231 7.527 16.843 1.00 97.00 86 PHE A N 1
ATOM 694 C CA . PHE A 1 86 ? -14.646 7.465 17.204 1.00 97.00 86 PHE A CA 1
ATOM 695 C C . PHE A 1 86 ? -14.930 6.396 18.266 1.00 97.00 86 PHE A C 1
ATOM 697 O O . PHE A 1 86 ? -15.619 6.666 19.254 1.00 97.00 86 PHE A O 1
ATOM 704 N N . LEU A 1 87 ? -14.408 5.181 18.076 1.00 95.56 87 LEU A N 1
ATOM 705 C CA . LEU A 1 87 ? -14.572 4.096 19.040 1.00 95.56 87 LEU A CA 1
ATOM 706 C C . LEU A 1 87 ? -13.887 4.436 20.364 1.00 95.56 87 LEU A C 1
ATOM 708 O O . LEU A 1 87 ? -14.487 4.230 21.415 1.00 95.56 87 LEU A O 1
ATOM 712 N N . PHE A 1 88 ? -12.682 5.004 20.323 1.00 94.12 88 PHE A N 1
ATOM 713 C CA . PHE A 1 88 ? -11.959 5.424 21.519 1.00 94.12 88 PHE A CA 1
ATOM 714 C C . PHE A 1 88 ? -12.777 6.419 22.350 1.00 94.12 88 PHE A C 1
ATOM 716 O O . PHE A 1 88 ? -13.086 6.131 23.504 1.00 94.12 88 PHE A O 1
ATOM 723 N N . ARG A 1 89 ? -13.249 7.515 21.744 1.00 92.88 89 ARG A N 1
ATOM 724 C CA . ARG A 1 89 ? -14.090 8.523 22.420 1.00 92.88 89 ARG A CA 1
ATOM 725 C C . ARG A 1 89 ? -15.383 7.947 22.990 1.00 92.88 89 ARG A C 1
ATOM 727 O O . ARG A 1 89 ? -15.884 8.414 24.006 1.00 92.88 89 ARG A O 1
ATOM 734 N N . LYS A 1 90 ? -15.954 6.931 22.336 1.00 91.31 90 LYS A N 1
ATOM 735 C CA . LYS A 1 90 ? -17.159 6.258 22.831 1.00 91.31 90 LYS A CA 1
ATOM 736 C C . LYS A 1 90 ? -16.898 5.467 24.118 1.00 91.31 90 LYS A C 1
ATOM 738 O O . LYS A 1 90 ? -17.809 5.350 24.934 1.00 91.31 90 LYS A O 1
ATOM 743 N N . PHE A 1 91 ? -15.700 4.909 24.288 1.00 90.25 91 PHE A N 1
ATOM 744 C CA . PHE A 1 91 ? -15.373 4.010 25.400 1.00 90.25 91 PHE A CA 1
ATOM 745 C C . PHE A 1 91 ? -14.449 4.626 26.462 1.00 90.25 91 PHE A C 1
ATOM 747 O O . PHE A 1 91 ? -14.341 4.062 27.550 1.00 90.25 91 PHE A O 1
ATOM 754 N N . GLU A 1 92 ? -13.839 5.788 26.208 1.00 89.69 92 GLU A N 1
ATOM 755 C CA . GLU A 1 92 ? -12.894 6.431 27.136 1.00 89.69 92 GLU A CA 1
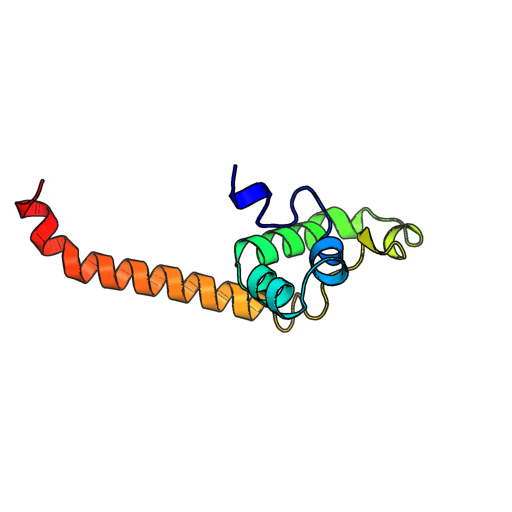ATOM 756 C C . GLU A 1 92 ? -13.503 6.734 28.519 1.00 89.69 92 GLU A C 1
ATOM 758 O O . GLU A 1 92 ? -12.811 6.639 29.529 1.00 89.69 92 GLU A O 1
ATOM 763 N N . GLY A 1 93 ? -14.810 7.018 28.596 1.00 81.75 93 GLY A N 1
ATOM 764 C CA . GLY A 1 93 ? -15.499 7.304 29.862 1.00 81.75 93 GLY A CA 1
ATOM 765 C C . GLY A 1 93 ? -15.577 6.110 30.824 1.00 81.75 93 GLY A C 1
ATOM 766 O O . GLY A 1 93 ? -15.495 6.296 32.036 1.00 81.75 93 GLY A O 1
ATOM 767 N N . ASN A 1 94 ? -15.672 4.885 30.296 1.00 78.25 94 ASN A N 1
ATOM 768 C CA . ASN A 1 94 ? -15.680 3.656 31.102 1.00 78.25 94 ASN A CA 1
ATOM 769 C C . ASN A 1 94 ? -14.258 3.217 31.485 1.00 78.25 94 ASN A C 1
ATOM 771 O O . ASN A 1 94 ? -14.071 2.410 32.392 1.00 78.25 94 ASN A O 1
ATOM 775 N N . PHE A 1 95 ? -13.241 3.764 30.816 1.00 74.88 95 PHE A N 1
ATOM 776 C CA . PHE A 1 95 ? -11.848 3.369 30.994 1.00 74.88 95 PHE A CA 1
ATOM 777 C C . PHE A 1 95 ? -11.328 3.690 32.400 1.00 74.88 95 PHE A C 1
ATOM 779 O O . PHE A 1 95 ? -10.566 2.917 32.963 1.00 74.88 95 PHE A O 1
ATOM 786 N N . ALA A 1 96 ? -11.789 4.790 33.005 1.00 67.94 96 ALA A N 1
ATOM 787 C CA . ALA A 1 96 ? -11.445 5.151 34.383 1.00 67.94 96 ALA A CA 1
ATOM 788 C C . ALA A 1 96 ? -12.125 4.265 35.447 1.00 67.94 96 ALA A C 1
ATOM 790 O O . ALA A 1 96 ? -11.780 4.361 36.621 1.00 67.94 96 ALA A O 1
ATOM 791 N N . GLN A 1 97 ? -13.111 3.449 35.061 1.00 70.75 97 GLN A N 1
ATOM 792 C CA . GLN A 1 97 ? -13.839 2.555 35.966 1.00 70.75 97 GLN A CA 1
ATOM 793 C C . GLN A 1 97 ? -13.338 1.105 35.904 1.00 70.75 97 GLN A C 1
ATOM 795 O O . GLN A 1 97 ? -13.554 0.361 36.857 1.00 70.75 97 GLN A O 1
ATOM 800 N N . GLU A 1 98 ? -12.686 0.705 34.806 1.00 72.25 98 GLU A N 1
ATOM 801 C CA . GLU A 1 98 ? -12.223 -0.672 34.569 1.00 72.25 98 GLU A CA 1
ATOM 802 C C . GLU A 1 98 ? -10.693 -0.855 34.663 1.00 72.25 98 GLU A C 1
ATOM 804 O O . GLU A 1 98 ? -10.196 -1.945 34.373 1.00 72.25 98 GLU A O 1
ATOM 809 N N . LEU A 1 99 ? -9.949 0.181 35.079 1.00 55.59 99 LEU A N 1
ATOM 810 C CA . LEU A 1 99 ? -8.497 0.139 35.328 1.00 55.59 99 LEU A CA 1
ATOM 811 C C . LEU A 1 99 ? -8.181 0.087 36.828 1.00 55.59 99 LEU A C 1
ATOM 813 O O . LEU A 1 99 ? -7.273 -0.690 37.200 1.00 55.59 99 LEU A O 1
#

Secondary structure (DSSP, 8-state):
--TTTTTTTSS-HHHHHHHS-HHHHHHHHHSHHHHHHHHHIIIIIGGGS-TTGGGSGGGPPPTTIIIIIHHHHHHHHHHHHHHHHHHHHHHHHHHTT--

Radius of gyration: 17.88 Å; chains: 1; bounding box: 36×26×56 Å